Protein AF-A0A524II64-F1 (afdb_monomer)

pLDDT: mean 84.09, std 21.66, range [35.38, 98.81]

Sequence (149 aa):
MRLQRQFRLGAQVGLAGICAGCIILLGSIGIGRQAEAQVPPPPITSSGLNTQVSAPVNLPGGEVQHNITGGTRPGGGTNLFHSFGEFGVPTNNIANFLNDSALPTNNILSRVTGGNPSNIFGILQTEGFANANLFLMNPAGIVFGPNAS

Radius of gyration: 25.6 Å; Cα contacts (8 Å, |Δi|>4): 285; chains: 1; bounding box: 38×60×72 Å

Mean predicted aligned error: 12.17 Å

Foldseek 3Di:
DDDDDDDDDDDDDDDDDDDDDDDDDPPPPPPPPPPPDDDPPDQWAFDDQQWDWDDWDQDPVRATEIEIDDGHDVVLDQEGEGETQHAEAAASYEDEDEYPPLRAHAEYAYEYDNLAEHHAAEEYYYYSYDHHYYHYDYPNYYDYDPHYD

Structure (mmCIF, N/CA/C/O backbone):
data_AF-A0A524II64-F1
#
_entry.id   AF-A0A524II64-F1
#
loop_
_atom_site.group_PDB
_atom_site.id
_atom_site.type_symbol
_atom_site.label_atom_id
_atom_site.label_alt_id
_atom_site.label_comp_id
_atom_site.label_asym_id
_atom_site.label_entity_id
_atom_site.label_seq_id
_atom_site.pdbx_PDB_ins_code
_atom_site.Cartn_x
_atom_site.Cartn_y
_atom_site.Cartn_z
_atom_site.occupancy
_atom_site.B_iso_or_equiv
_atom_site.auth_seq_id
_atom_site.auth_comp_id
_atom_site.auth_asym_id
_atom_site.auth_atom_id
_atom_site.pdbx_PDB_model_num
ATOM 1 N N . MET A 1 1 ? 6.968 36.898 4.471 1.00 44.62 1 MET A N 1
ATOM 2 C CA . MET A 1 1 ? 8.277 36.666 3.825 1.00 44.62 1 MET A CA 1
ATOM 3 C C . MET A 1 1 ? 8.032 35.869 2.545 1.00 44.62 1 MET A C 1
ATOM 5 O O . MET A 1 1 ? 7.988 34.651 2.567 1.00 44.62 1 MET A O 1
ATOM 9 N N . ARG A 1 2 ? 7.687 36.576 1.461 1.00 43.12 2 ARG A N 1
ATOM 10 C CA . ARG A 1 2 ? 7.424 36.021 0.123 1.00 43.12 2 ARG A CA 1
ATOM 11 C C . ARG A 1 2 ? 8.688 36.237 -0.700 1.00 43.12 2 ARG A C 1
ATOM 13 O O . ARG A 1 2 ? 9.076 37.389 -0.871 1.00 43.12 2 ARG A O 1
ATOM 20 N N . LEU A 1 3 ? 9.302 35.171 -1.205 1.00 43.75 3 LEU A N 1
ATOM 21 C CA . LEU A 1 3 ? 10.416 35.276 -2.145 1.00 43.75 3 LEU A CA 1
ATOM 22 C C . LEU A 1 3 ? 9.912 34.892 -3.540 1.00 43.75 3 LEU A C 1
ATOM 24 O O . LEU A 1 3 ? 9.735 33.722 -3.863 1.00 43.75 3 LEU A O 1
ATOM 28 N N . GLN A 1 4 ? 9.606 35.914 -4.337 1.00 42.47 4 GLN A N 1
ATOM 29 C CA . GLN A 1 4 ? 9.336 35.802 -5.767 1.00 42.47 4 GLN A CA 1
ATOM 30 C C . GLN A 1 4 ? 10.678 35.635 -6.486 1.00 42.47 4 GLN A C 1
ATOM 32 O O . GLN A 1 4 ? 11.551 36.497 -6.382 1.00 42.47 4 GLN A O 1
ATOM 37 N N . ARG A 1 5 ? 10.854 34.524 -7.203 1.00 44.09 5 ARG A N 1
ATOM 38 C CA . ARG A 1 5 ? 12.024 34.284 -8.050 1.00 44.09 5 ARG A CA 1
ATOM 39 C C . ARG A 1 5 ? 11.770 34.966 -9.393 1.00 44.09 5 ARG A C 1
ATOM 41 O O . ARG A 1 5 ? 10.896 34.550 -10.145 1.00 44.09 5 ARG A O 1
ATOM 48 N N . GLN A 1 6 ? 12.495 36.049 -9.655 1.00 46.03 6 GLN A N 1
ATOM 49 C CA . GLN A 1 6 ? 12.463 36.729 -10.944 1.00 46.03 6 GLN A CA 1
ATOM 50 C C . GLN A 1 6 ? 13.201 35.896 -11.994 1.00 46.03 6 GLN A C 1
ATOM 52 O O . GLN A 1 6 ? 14.361 35.545 -11.799 1.00 46.03 6 GLN A O 1
ATOM 57 N N . PHE A 1 7 ? 12.545 35.634 -13.121 1.00 36.97 7 PHE A N 1
ATOM 58 C CA . PHE A 1 7 ? 13.200 35.264 -14.371 1.00 36.97 7 PHE A CA 1
ATOM 59 C C . PHE A 1 7 ? 12.881 36.367 -15.382 1.00 36.97 7 PHE A C 1
ATOM 61 O O . PHE A 1 7 ? 11.763 36.476 -15.879 1.00 36.97 7 PHE A O 1
ATOM 68 N N . ARG A 1 8 ? 13.858 37.245 -15.625 1.00 50.12 8 ARG A N 1
ATOM 69 C CA . ARG A 1 8 ? 13.861 38.188 -16.745 1.00 50.12 8 ARG A CA 1
ATOM 70 C C . ARG A 1 8 ? 14.828 37.653 -17.790 1.00 50.12 8 ARG A C 1
ATOM 72 O O . ARG A 1 8 ? 16.024 37.621 -17.529 1.00 50.12 8 ARG A O 1
ATOM 79 N N . LEU A 1 9 ? 14.319 37.307 -18.969 1.00 37.88 9 LEU A N 1
ATOM 80 C CA . LEU A 1 9 ? 15.105 37.337 -20.201 1.00 37.88 9 LEU A CA 1
ATOM 81 C C . LEU A 1 9 ? 14.164 37.546 -21.396 1.00 37.88 9 LEU A C 1
ATOM 83 O O . LEU A 1 9 ? 13.773 36.611 -22.082 1.00 37.88 9 LEU A O 1
ATOM 87 N N . GLY A 1 10 ? 13.738 38.794 -21.596 1.00 39.38 10 GLY A N 1
ATOM 88 C CA . GLY A 1 10 ? 13.101 39.226 -22.837 1.00 39.38 10 GLY A CA 1
ATOM 89 C C . GLY A 1 10 ? 14.173 39.817 -23.742 1.00 39.38 10 GLY A C 1
ATOM 90 O O . GLY A 1 10 ? 14.577 40.958 -23.533 1.00 39.38 10 GLY A O 1
ATOM 91 N N . ALA A 1 11 ? 14.669 39.035 -24.700 1.00 41.84 11 ALA A N 1
ATOM 92 C CA . ALA A 1 11 ? 15.538 39.536 -25.756 1.00 41.84 11 ALA A CA 1
ATOM 93 C C . ALA A 1 11 ? 14.682 40.241 -26.822 1.00 41.84 11 ALA A C 1
ATOM 95 O O . ALA A 1 11 ? 13.749 39.656 -27.371 1.00 41.84 11 ALA A O 1
ATOM 96 N N . GLN A 1 12 ? 14.995 41.509 -27.087 1.00 47.31 12 GLN A N 1
ATOM 97 C CA . GLN A 1 12 ? 14.489 42.278 -28.223 1.00 47.31 12 GLN A CA 1
ATOM 98 C C . GLN A 1 12 ? 15.056 41.721 -29.536 1.00 47.31 12 GLN A C 1
ATOM 100 O O . GLN A 1 12 ? 16.267 41.545 -29.635 1.00 47.31 12 GLN A O 1
ATOM 105 N N . VAL A 1 13 ? 14.221 41.571 -30.570 1.00 46.25 13 VAL A N 1
ATOM 106 C CA . VAL A 1 13 ? 14.668 41.658 -31.972 1.00 46.25 13 VAL A CA 1
ATOM 107 C C . VAL A 1 13 ? 13.597 42.399 -32.775 1.00 46.25 13 VAL A C 1
ATOM 109 O O . VAL A 1 13 ? 12.410 42.097 -32.675 1.00 46.25 13 VAL A O 1
ATOM 112 N N . GLY A 1 14 ? 14.031 43.444 -33.481 1.00 40.91 14 GLY A N 1
ATOM 113 C CA . GLY A 1 14 ? 13.190 44.448 -34.122 1.00 40.91 14 GLY A CA 1
ATOM 114 C C . GLY A 1 14 ? 12.487 43.971 -35.392 1.00 40.91 14 GLY A C 1
ATOM 115 O O . GLY A 1 14 ? 13.000 43.154 -36.152 1.00 40.91 14 GLY A O 1
ATOM 116 N N . LEU A 1 15 ? 11.307 44.543 -35.625 1.00 42.72 15 LEU A N 1
ATOM 117 C CA . LEU A 1 15 ? 10.535 44.397 -36.851 1.00 42.72 15 LEU A CA 1
ATOM 118 C C . LEU A 1 15 ? 11.098 45.380 -37.897 1.00 42.72 15 LEU A C 1
ATOM 120 O O . LEU A 1 15 ? 10.835 46.580 -37.828 1.00 42.72 15 LEU A O 1
ATOM 124 N N . ALA A 1 16 ? 11.919 44.889 -38.826 1.00 41.41 16 ALA A N 1
ATOM 125 C CA . ALA A 1 16 ? 12.384 45.655 -39.982 1.00 41.41 16 ALA A CA 1
ATOM 126 C C . ALA A 1 16 ? 11.405 45.489 -41.157 1.00 41.41 16 ALA A C 1
ATOM 128 O O . ALA A 1 16 ? 10.948 44.383 -41.446 1.00 41.41 16 ALA A O 1
ATOM 129 N N . GLY A 1 17 ? 11.073 46.608 -41.807 1.00 41.88 17 GLY A N 1
ATOM 130 C CA . GLY A 1 17 ? 10.169 46.682 -42.952 1.00 41.88 17 GLY A CA 1
ATOM 131 C C . GLY A 1 17 ? 10.630 45.846 -44.149 1.00 41.88 17 GLY A C 1
ATOM 132 O O . GLY A 1 17 ? 11.817 45.755 -44.457 1.00 41.88 17 GLY A O 1
ATOM 133 N N . ILE A 1 18 ? 9.658 45.241 -44.827 1.00 50.25 18 ILE A N 1
ATOM 134 C CA . ILE A 1 18 ? 9.852 44.392 -46.002 1.00 50.25 18 ILE A CA 1
ATOM 135 C C . ILE A 1 18 ? 9.893 45.300 -47.238 1.00 50.25 18 ILE A C 1
ATOM 137 O O . ILE A 1 18 ? 8.856 45.786 -47.683 1.00 50.25 18 ILE A O 1
ATOM 141 N N . CYS A 1 19 ? 11.084 45.531 -47.795 1.00 35.38 19 CYS A N 1
ATOM 142 C CA . CYS A 1 19 ? 11.228 46.059 -49.152 1.00 35.38 19 CYS A CA 1
ATOM 143 C C . CYS A 1 19 ? 11.210 44.900 -50.154 1.00 35.38 19 CYS A C 1
ATOM 145 O O . CYS A 1 19 ? 11.904 43.897 -49.991 1.00 35.38 19 CYS A O 1
ATOM 147 N N . ALA A 1 20 ? 10.371 45.046 -51.176 1.00 50.47 20 ALA A N 1
ATOM 148 C CA . ALA A 1 20 ? 10.107 44.055 -52.202 1.00 50.47 20 ALA A CA 1
ATOM 149 C C . ALA A 1 20 ? 11.326 43.800 -53.105 1.00 50.47 20 ALA A C 1
ATOM 151 O O . ALA A 1 20 ? 11.889 44.735 -53.668 1.00 50.47 20 ALA A O 1
ATOM 152 N N . GLY A 1 21 ? 11.652 42.519 -53.306 1.00 46.62 21 GLY A N 1
ATOM 153 C CA . GLY A 1 21 ? 12.462 42.049 -54.431 1.00 46.62 21 GLY A CA 1
ATOM 154 C C . GLY A 1 21 ? 13.757 41.333 -54.052 1.00 46.62 21 GLY A C 1
ATOM 155 O O . GLY A 1 21 ? 14.816 41.937 -54.126 1.00 46.62 21 GLY A O 1
ATOM 156 N N . CYS A 1 22 ? 13.688 40.035 -53.726 1.00 37.16 22 CYS A N 1
ATOM 157 C CA . CYS A 1 22 ? 14.651 39.037 -54.211 1.00 37.16 22 CYS A CA 1
ATOM 158 C C . CYS A 1 22 ? 14.223 37.603 -53.844 1.00 37.16 22 CYS A C 1
ATOM 160 O O . CYS A 1 22 ? 13.858 37.310 -52.712 1.00 37.16 22 CYS A O 1
ATOM 162 N N . ILE A 1 23 ? 14.266 36.760 -54.870 1.00 47.56 23 ILE A N 1
ATOM 163 C CA . ILE A 1 23 ? 14.408 35.301 -54.969 1.00 47.56 23 ILE A CA 1
ATOM 164 C C . ILE A 1 23 ? 14.502 34.464 -53.669 1.00 47.56 23 ILE A C 1
ATOM 166 O O . ILE A 1 23 ? 15.311 34.690 -52.777 1.00 47.56 23 ILE A O 1
ATOM 170 N N . ILE A 1 24 ? 13.690 33.403 -53.695 1.00 53.94 24 ILE A N 1
ATOM 171 C CA . ILE A 1 24 ? 13.576 32.223 -52.828 1.00 53.94 24 ILE A CA 1
ATOM 172 C C . ILE A 1 24 ? 14.923 31.730 -52.265 1.00 53.94 24 ILE A C 1
ATOM 174 O O . ILE A 1 24 ? 15.779 31.261 -53.011 1.00 53.94 24 ILE A O 1
ATOM 178 N N . LEU A 1 25 ? 15.023 31.657 -50.935 1.00 43.91 25 LEU A N 1
ATOM 179 C CA . LEU A 1 25 ? 15.733 30.567 -50.269 1.00 43.91 25 LEU A CA 1
ATOM 180 C C . LEU A 1 25 ? 14.837 30.026 -49.152 1.00 43.91 25 LEU A C 1
ATOM 182 O O . LEU A 1 25 ? 14.505 30.729 -48.199 1.00 43.91 25 LEU A O 1
ATOM 186 N N . LEU A 1 26 ? 14.410 28.775 -49.317 1.00 52.12 26 LEU A N 1
ATOM 187 C CA . LEU A 1 26 ? 13.699 27.981 -48.321 1.00 52.12 26 LEU A CA 1
ATOM 188 C C . LEU A 1 26 ? 14.595 27.816 -47.086 1.00 52.12 26 LEU A C 1
ATOM 190 O O . LEU A 1 26 ? 15.346 26.853 -46.966 1.00 52.12 26 LEU A O 1
ATOM 194 N N . GLY A 1 27 ? 14.525 28.770 -46.164 1.00 46.81 27 GLY A N 1
ATOM 195 C CA . GLY A 1 27 ? 15.006 28.589 -44.805 1.00 46.81 27 GLY A CA 1
ATOM 196 C C . GLY A 1 27 ? 14.017 27.692 -44.081 1.00 46.81 27 GLY A C 1
ATOM 197 O O . GLY A 1 27 ? 13.031 28.175 -43.529 1.00 46.81 27 GLY A O 1
ATOM 198 N N . SER A 1 28 ? 14.239 26.381 -44.116 1.00 57.50 28 SER A N 1
ATOM 199 C CA . SER A 1 28 ? 13.529 25.446 -43.252 1.00 57.50 28 SER A CA 1
ATOM 200 C C . SER A 1 28 ? 13.821 25.824 -41.802 1.00 57.50 28 SER A C 1
ATOM 202 O O . SER A 1 28 ? 14.871 25.478 -41.259 1.00 57.50 28 SER A O 1
ATOM 204 N N . ILE A 1 29 ? 12.898 26.558 -41.179 1.00 58.84 29 ILE A N 1
ATOM 205 C CA . ILE A 1 29 ? 12.842 26.706 -39.730 1.00 58.84 29 ILE A CA 1
ATOM 206 C C . ILE A 1 29 ? 12.581 25.299 -39.204 1.00 58.84 29 ILE A C 1
ATOM 208 O O . ILE A 1 29 ? 11.455 24.802 -39.225 1.00 58.84 29 ILE A O 1
ATOM 212 N N . GLY A 1 30 ? 13.651 24.622 -38.799 1.00 58.56 30 GLY A N 1
ATOM 213 C CA . GLY A 1 30 ? 13.560 23.405 -38.017 1.00 58.56 30 GLY A CA 1
ATOM 214 C C . GLY A 1 30 ? 12.938 23.775 -36.683 1.00 58.56 30 GLY A C 1
ATOM 215 O O . GLY A 1 30 ? 13.640 24.177 -35.759 1.00 58.56 30 GLY A O 1
ATOM 216 N N . ILE A 1 31 ? 11.612 23.684 -36.587 1.00 58.56 31 ILE A N 1
ATOM 217 C CA . ILE A 1 31 ? 10.926 23.708 -35.301 1.00 58.56 31 ILE A CA 1
ATOM 218 C C . ILE A 1 31 ? 11.339 22.404 -34.625 1.00 58.56 31 ILE A C 1
ATOM 220 O O . ILE A 1 31 ? 10.775 21.343 -34.896 1.00 58.56 31 ILE A O 1
ATOM 224 N N . GLY A 1 32 ? 12.405 22.460 -33.827 1.00 55.31 32 GLY A N 1
ATOM 225 C CA . GLY A 1 32 ? 12.820 21.341 -33.001 1.00 55.31 32 GLY A CA 1
ATOM 226 C C . GLY A 1 32 ? 11.631 20.947 -32.138 1.00 55.31 32 GLY A C 1
ATOM 227 O O . GLY A 1 32 ? 11.229 21.705 -31.257 1.00 55.31 32 GLY A O 1
ATOM 228 N N . ARG A 1 33 ? 11.032 19.789 -32.427 1.00 55.91 33 ARG A N 1
ATOM 229 C CA . ARG A 1 33 ? 10.042 19.182 -31.544 1.00 55.91 33 ARG A CA 1
ATOM 230 C C . ARG A 1 33 ? 10.767 18.885 -30.240 1.00 55.91 33 ARG A C 1
ATOM 232 O O . ARG A 1 33 ? 11.554 17.946 -30.175 1.00 55.91 33 ARG A O 1
ATOM 239 N N . GLN A 1 34 ? 10.546 19.720 -29.232 1.00 61.12 34 GLN A N 1
ATOM 240 C CA . GLN A 1 34 ? 10.887 19.375 -27.861 1.00 61.12 34 GLN A CA 1
ATOM 241 C C . GLN A 1 34 ? 10.055 18.128 -27.539 1.00 61.12 34 GLN A C 1
ATOM 243 O O . GLN A 1 34 ? 8.828 18.191 -27.488 1.00 61.12 34 GLN A O 1
ATOM 248 N N . ALA A 1 35 ? 10.712 16.973 -27.458 1.00 58.50 35 ALA A N 1
ATOM 249 C CA . ALA A 1 35 ? 10.093 15.762 -26.954 1.00 58.50 35 ALA A CA 1
ATOM 250 C C . ALA A 1 35 ? 10.015 15.917 -25.435 1.00 58.50 35 ALA A C 1
ATOM 252 O O . ALA A 1 35 ? 11.030 15.833 -24.745 1.00 58.50 35 ALA A O 1
ATOM 253 N N . GLU A 1 36 ? 8.827 16.207 -24.918 1.00 66.12 36 GLU A N 1
ATOM 254 C CA . GLU A 1 36 ? 8.594 16.160 -23.482 1.00 66.12 36 GLU A CA 1
ATOM 255 C C . GLU A 1 36 ? 8.641 14.690 -23.056 1.00 66.12 36 GLU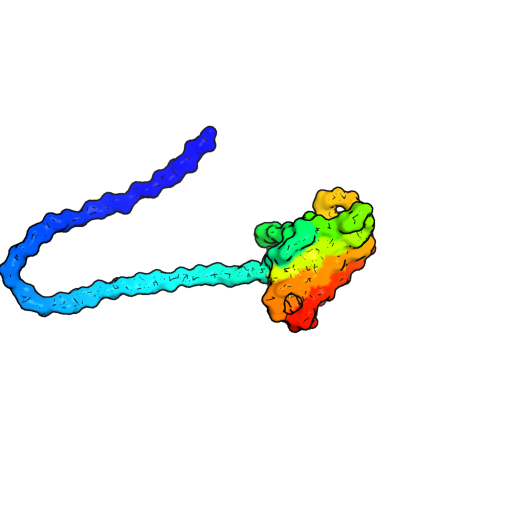 A C 1
ATOM 257 O O . GLU A 1 36 ? 7.807 13.879 -23.460 1.00 66.12 36 GLU A O 1
ATOM 262 N N . ALA A 1 37 ? 9.658 14.316 -22.279 1.00 57.28 37 ALA A N 1
ATOM 263 C CA . ALA A 1 37 ? 9.681 13.015 -21.632 1.00 57.28 37 ALA A CA 1
ATOM 264 C C . ALA A 1 37 ? 8.551 12.989 -20.593 1.00 57.28 37 ALA A C 1
ATOM 266 O O . ALA A 1 37 ? 8.617 13.685 -19.579 1.00 57.28 37 ALA A O 1
ATOM 267 N N . GLN A 1 38 ? 7.496 12.218 -20.856 1.00 57.97 38 GLN A N 1
ATOM 268 C CA . GLN A 1 38 ? 6.424 12.032 -19.888 1.00 57.97 38 GLN A CA 1
ATOM 269 C C . GLN A 1 38 ? 6.967 11.248 -18.690 1.00 57.97 38 GLN A C 1
ATOM 271 O O . GLN A 1 38 ? 7.559 10.180 -18.851 1.00 57.97 38 GLN A O 1
ATOM 276 N N . VAL A 1 39 ? 6.760 11.781 -17.484 1.00 65.88 39 VAL A N 1
ATOM 277 C CA . VAL A 1 39 ? 7.076 11.067 -16.244 1.00 65.88 39 VAL A CA 1
ATOM 278 C C . VAL A 1 39 ? 6.253 9.772 -16.229 1.00 65.88 39 VAL A C 1
ATOM 280 O O . VAL A 1 39 ? 5.028 9.853 -16.383 1.00 65.88 39 VAL A O 1
ATOM 283 N N . PRO A 1 40 ? 6.882 8.588 -16.084 1.00 70.06 40 PRO A N 1
ATOM 284 C CA . PRO A 1 40 ? 6.136 7.346 -15.984 1.00 70.06 40 PRO A CA 1
ATOM 285 C C . PRO A 1 40 ? 5.129 7.444 -14.833 1.00 70.06 40 PRO A C 1
ATOM 287 O O . PRO A 1 40 ? 5.444 8.044 -13.799 1.00 70.06 40 PRO A O 1
ATOM 290 N N . PRO A 1 41 ? 3.915 6.893 -14.994 1.00 73.12 41 PRO A N 1
ATOM 291 C CA . PRO A 1 41 ? 2.922 6.941 -13.937 1.00 73.12 41 PRO A CA 1
ATOM 292 C C . PRO A 1 41 ? 3.480 6.285 -12.662 1.00 73.12 41 PRO A C 1
ATOM 294 O O . PRO A 1 41 ? 4.207 5.291 -12.751 1.00 73.12 41 PRO A O 1
ATOM 297 N N . PRO A 1 42 ? 3.173 6.838 -11.475 1.00 86.81 42 PRO A N 1
ATOM 298 C CA . PRO A 1 42 ? 3.650 6.280 -10.219 1.00 86.81 42 PRO A CA 1
ATOM 299 C C . PRO A 1 42 ? 3.159 4.835 -10.038 1.00 86.81 42 PRO A C 1
ATOM 301 O O . PRO A 1 42 ? 2.012 4.535 -10.377 1.00 86.81 42 PRO A O 1
ATOM 304 N N . PRO A 1 43 ? 3.997 3.941 -9.480 1.00 93.25 43 PRO A N 1
ATOM 305 C CA . PRO A 1 43 ? 3.690 2.513 -9.402 1.00 93.25 43 PRO A CA 1
ATOM 306 C C . PRO A 1 43 ? 2.565 2.197 -8.406 1.00 93.25 43 PRO A C 1
ATOM 308 O O . PRO A 1 43 ? 1.939 1.147 -8.502 1.00 93.25 43 PRO A O 1
ATOM 311 N N . ILE A 1 44 ? 2.284 3.105 -7.467 1.00 97.88 44 ILE A N 1
ATOM 312 C CA . ILE A 1 44 ? 1.202 2.982 -6.491 1.00 97.88 44 ILE A CA 1
ATOM 313 C C . ILE A 1 44 ? 0.373 4.264 -6.534 1.00 97.88 44 ILE A C 1
ATOM 315 O O . ILE A 1 44 ? 0.905 5.360 -6.344 1.00 97.88 44 ILE A O 1
ATOM 319 N N . THR A 1 45 ? -0.933 4.144 -6.764 1.00 97.81 45 THR A N 1
ATOM 320 C CA . THR A 1 45 ? -1.858 5.286 -6.795 1.00 97.81 45 THR A CA 1
ATOM 321 C C . THR A 1 45 ? -3.108 5.006 -5.984 1.00 97.81 45 THR A C 1
ATOM 323 O O . THR A 1 45 ? -3.598 3.884 -5.956 1.00 97.81 45 THR A O 1
ATOM 326 N N . SER A 1 46 ? -3.656 6.027 -5.327 1.00 98.06 46 SER A N 1
ATOM 327 C CA . SER A 1 46 ? -4.934 5.914 -4.615 1.00 98.06 46 SER A CA 1
ATOM 328 C C . SER A 1 46 ? -6.114 5.984 -5.587 1.00 98.06 46 SER A C 1
ATOM 330 O O . SER A 1 46 ? -6.099 6.783 -6.522 1.00 98.06 46 SER A O 1
ATOM 332 N N . SER A 1 47 ? -7.157 5.185 -5.344 1.00 97.88 47 SER A N 1
ATOM 333 C CA . SER A 1 47 ? -8.448 5.280 -6.048 1.00 97.88 47 SER A CA 1
ATOM 334 C C . SER A 1 47 ? -9.647 5.504 -5.124 1.00 97.88 47 SER A C 1
ATOM 336 O O . SER A 1 47 ? -10.791 5.481 -5.575 1.00 97.88 47 SER A O 1
ATOM 338 N N . GLY A 1 48 ? -9.418 5.713 -3.823 1.00 97.50 48 GLY A N 1
ATOM 339 C CA . GLY A 1 48 ? -10.481 6.018 -2.866 1.00 97.50 48 GLY A CA 1
ATOM 340 C C . GLY A 1 48 ? -10.273 5.399 -1.488 1.00 97.50 48 GLY A C 1
ATOM 341 O O . GLY A 1 48 ? -9.155 5.082 -1.080 1.00 97.50 48 GLY A O 1
ATOM 342 N N . LEU A 1 49 ? -11.376 5.248 -0.745 1.00 98.06 49 LEU A N 1
ATOM 343 C CA . LEU A 1 49 ? -11.388 4.784 0.651 1.00 98.06 49 LEU A CA 1
ATOM 344 C C . LEU A 1 49 ? -10.460 5.594 1.569 1.00 98.06 49 LEU A C 1
ATOM 346 O O . LEU A 1 49 ? -9.939 5.054 2.5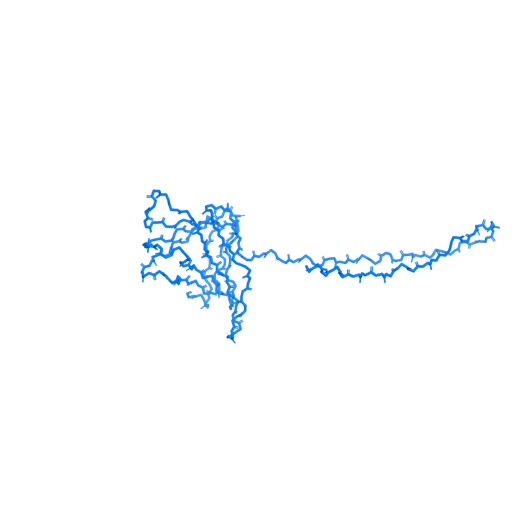37 1.00 98.06 49 LEU A O 1
ATOM 350 N N . ASN A 1 50 ? -10.255 6.882 1.278 1.00 98.06 50 ASN A N 1
ATOM 351 C CA . ASN A 1 50 ? -9.320 7.752 1.999 1.00 98.06 50 ASN A CA 1
ATOM 352 C C . ASN A 1 50 ? -7.875 7.219 2.034 1.00 98.06 50 ASN A C 1
ATOM 354 O O . ASN A 1 50 ? -7.114 7.556 2.936 1.00 98.06 50 ASN A O 1
ATOM 358 N N . THR A 1 51 ? -7.495 6.384 1.064 1.00 98.62 51 THR A N 1
ATOM 359 C CA . THR A 1 51 ? -6.125 5.878 0.929 1.00 98.62 51 THR A CA 1
ATOM 360 C C . THR A 1 51 ? -5.200 7.022 0.551 1.00 98.62 51 THR A C 1
ATOM 362 O O . THR A 1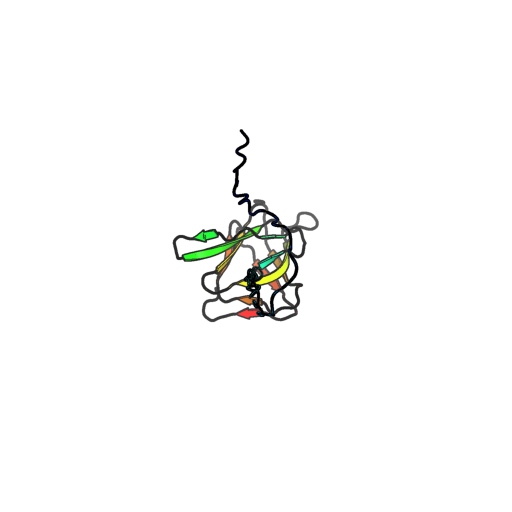 51 ? -5.476 7.738 -0.414 1.00 98.62 51 THR A O 1
ATOM 365 N N . GLN A 1 52 ? -4.102 7.171 1.281 1.00 98.44 52 GLN A N 1
ATOM 366 C CA . GLN A 1 52 ? -3.056 8.143 0.991 1.00 98.44 52 GLN A CA 1
ATOM 367 C C . GLN A 1 52 ? -1.762 7.406 0.666 1.00 98.44 52 GLN A C 1
ATOM 369 O O . GLN A 1 52 ? -1.423 6.428 1.328 1.00 98.44 52 GLN A O 1
ATOM 374 N N . VAL A 1 53 ? -1.057 7.871 -0.362 1.00 98.31 53 VAL A N 1
ATOM 375 C CA . VAL A 1 53 ? 0.248 7.341 -0.772 1.00 98.31 53 VAL A CA 1
ATOM 376 C C . VAL A 1 53 ? 1.226 8.503 -0.739 1.00 98.31 53 VAL A C 1
ATOM 378 O O . VAL A 1 53 ? 0.997 9.522 -1.394 1.00 98.31 53 VAL A O 1
ATOM 381 N N . SER A 1 54 ? 2.286 8.386 0.054 1.00 97.25 54 SER A N 1
ATOM 382 C CA . SER A 1 54 ? 3.287 9.442 0.162 1.00 97.25 54 SER A CA 1
ATOM 383 C C . SER A 1 54 ? 4.083 9.598 -1.131 1.00 97.25 54 SER A C 1
ATOM 385 O O . SER A 1 54 ? 4.196 8.679 -1.948 1.00 97.25 54 SER A O 1
ATOM 387 N N . ALA A 1 55 ? 4.731 10.756 -1.271 1.00 95.75 55 ALA A N 1
ATOM 388 C CA . ALA A 1 55 ? 5.850 10.873 -2.195 1.00 95.75 55 ALA A CA 1
ATOM 389 C 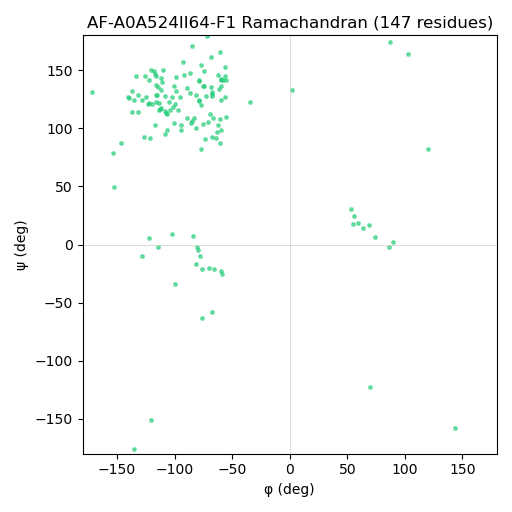C . ALA A 1 55 ? 6.930 9.813 -1.862 1.00 95.75 55 ALA A C 1
ATOM 391 O O . ALA A 1 55 ? 7.029 9.404 -0.697 1.00 95.75 55 ALA A O 1
ATOM 392 N N . PRO A 1 56 ? 7.725 9.372 -2.856 1.00 95.69 56 PRO A N 1
ATOM 393 C CA . PRO A 1 56 ? 8.795 8.408 -2.629 1.00 95.69 56 PRO A CA 1
ATOM 394 C C . PRO A 1 56 ? 9.827 8.936 -1.624 1.00 95.69 56 PRO A C 1
ATOM 396 O O . PRO A 1 56 ? 10.263 10.087 -1.716 1.00 95.69 56 PRO A O 1
ATOM 399 N N . VAL A 1 57 ? 10.244 8.084 -0.692 1.00 96.06 57 VAL A N 1
ATOM 400 C CA . VAL A 1 57 ? 11.281 8.359 0.308 1.00 96.06 57 VAL A CA 1
ATOM 401 C C . VAL A 1 57 ? 12.493 7.486 0.001 1.00 96.06 57 VAL A C 1
ATOM 403 O O . VAL A 1 57 ? 12.395 6.266 0.044 1.00 96.06 57 VAL A O 1
ATOM 406 N N . ASN A 1 58 ? 13.639 8.096 -0.301 1.00 97.00 58 ASN A N 1
ATOM 407 C CA . ASN A 1 58 ? 14.880 7.346 -0.512 1.00 97.00 58 ASN A CA 1
ATOM 408 C C . ASN A 1 58 ? 15.484 6.956 0.839 1.00 97.00 58 ASN A C 1
ATOM 410 O O . ASN A 1 58 ? 15.737 7.829 1.675 1.00 97.00 58 ASN A O 1
ATOM 414 N N . LEU A 1 59 ? 15.726 5.666 1.043 1.00 96.81 59 LEU A N 1
ATOM 415 C CA . LEU A 1 59 ? 16.341 5.134 2.250 1.00 96.81 59 LEU A CA 1
ATOM 416 C C . LEU A 1 59 ? 17.865 5.007 2.090 1.00 96.81 59 LEU A C 1
ATOM 418 O O . LEU A 1 59 ? 18.367 4.892 0.970 1.00 96.81 59 LEU A O 1
ATOM 422 N N . PRO A 1 60 ? 18.630 4.996 3.200 1.00 93.44 60 PRO A N 1
ATOM 423 C CA . PRO A 1 60 ? 20.089 4.869 3.151 1.00 93.44 60 PRO A CA 1
ATOM 424 C C . PRO A 1 60 ? 20.613 3.588 2.479 1.00 93.44 60 PRO A C 1
ATOM 426 O O . PRO A 1 60 ? 21.747 3.590 2.010 1.00 93.44 60 PRO A O 1
ATOM 429 N N . GLY A 1 61 ? 19.815 2.514 2.423 1.00 91.50 61 GLY A N 1
ATOM 430 C CA . GLY A 1 61 ? 20.167 1.256 1.751 1.00 91.50 61 GLY A CA 1
ATOM 431 C C . GLY A 1 61 ? 19.968 1.275 0.230 1.00 91.50 61 GLY A C 1
ATOM 432 O O . GLY A 1 61 ? 20.317 0.313 -0.450 1.00 91.50 61 GLY A O 1
ATOM 433 N N . GLY A 1 6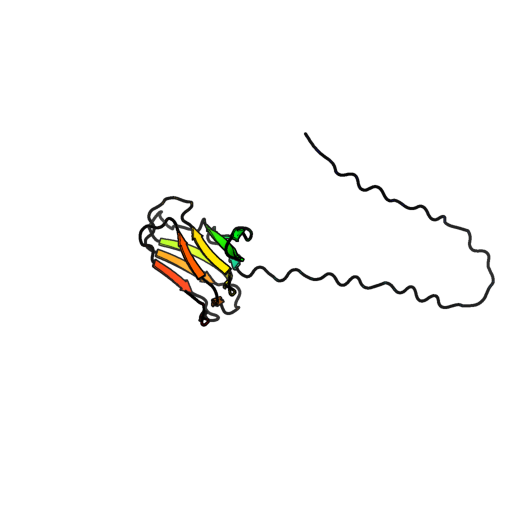2 ? 19.472 2.387 -0.324 1.00 94.19 62 GLY A N 1
ATOM 434 C CA . GLY A 1 62 ? 19.178 2.531 -1.750 1.00 94.19 62 GLY A CA 1
ATOM 435 C C . GLY A 1 62 ? 17.760 2.106 -2.133 1.00 94.19 62 GLY A C 1
ATOM 436 O O . GLY A 1 62 ? 17.411 2.164 -3.313 1.00 94.19 62 GLY A O 1
ATOM 437 N N . GLU A 1 63 ? 16.936 1.706 -1.166 1.00 96.56 63 GLU A N 1
ATOM 438 C CA . GLU A 1 63 ? 15.523 1.428 -1.382 1.00 96.56 63 GLU A CA 1
ATOM 439 C C . GLU A 1 63 ? 14.691 2.711 -1.481 1.00 96.56 63 GLU A C 1
ATOM 441 O O . GLU A 1 63 ? 15.023 3.760 -0.922 1.00 96.56 63 GLU A O 1
ATOM 446 N N . VAL A 1 64 ? 13.559 2.609 -2.171 1.00 97.44 64 VAL A N 1
ATOM 447 C CA . VAL A 1 64 ? 12.561 3.671 -2.299 1.00 97.44 64 VAL A CA 1
ATOM 448 C C . VAL A 1 64 ? 11.285 3.246 -1.586 1.00 97.44 64 VAL A C 1
ATOM 450 O O . VAL A 1 64 ? 10.631 2.282 -1.977 1.00 97.44 64 VAL A O 1
ATOM 453 N N . GLN A 1 65 ? 10.904 3.975 -0.546 1.00 98.06 65 GLN A N 1
ATOM 454 C CA . GLN A 1 65 ? 9.721 3.679 0.248 1.00 98.06 65 GLN A CA 1
ATOM 455 C C . GLN A 1 65 ? 8.539 4.574 -0.124 1.00 98.06 65 GLN A C 1
ATOM 457 O O . GLN A 1 65 ? 8.664 5.794 -0.245 1.00 98.06 65 GLN A O 1
ATOM 462 N N . HIS A 1 66 ? 7.367 3.958 -0.232 1.00 98.19 66 HIS A N 1
ATOM 463 C CA . HIS A 1 66 ? 6.072 4.616 -0.320 1.00 98.19 66 HIS A CA 1
ATOM 464 C C . HIS A 1 66 ? 5.267 4.294 0.936 1.00 98.19 66 HIS A C 1
ATOM 466 O O . HIS A 1 66 ? 4.912 3.137 1.168 1.00 98.19 66 HIS A O 1
ATOM 472 N N . ASN A 1 67 ? 4.956 5.314 1.737 1.00 98.44 67 ASN A N 1
ATOM 473 C CA . ASN A 1 67 ? 4.081 5.144 2.890 1.00 98.44 67 ASN A CA 1
ATOM 474 C C . ASN A 1 67 ? 2.626 5.166 2.435 1.00 98.44 67 ASN A C 1
ATOM 476 O O . ASN A 1 67 ? 2.188 6.090 1.746 1.00 98.44 67 ASN A O 1
ATOM 480 N N . ILE A 1 68 ? 1.887 4.151 2.854 1.00 98.81 68 ILE A N 1
ATOM 481 C CA . ILE A 1 68 ? 0.462 3.981 2.630 1.00 98.81 68 ILE A CA 1
ATOM 482 C C . ILE A 1 68 ? -0.225 4.209 3.969 1.00 98.81 68 ILE A C 1
ATOM 484 O O . ILE A 1 68 ? -0.030 3.444 4.913 1.00 98.81 68 ILE A O 1
ATOM 488 N N . THR A 1 69 ? -1.024 5.267 4.044 1.00 98.69 69 THR A N 1
ATOM 489 C CA . THR A 1 69 ? -1.695 5.695 5.276 1.00 98.69 69 THR A CA 1
ATOM 490 C C . THR A 1 69 ? -3.165 6.046 5.035 1.00 98.69 69 THR A C 1
ATOM 492 O O . THR A 1 69 ? -3.703 5.865 3.931 1.00 98.69 69 THR A O 1
ATOM 495 N N . GLY A 1 70 ? -3.848 6.521 6.081 1.00 98.00 70 GLY A N 1
ATOM 496 C CA . GLY A 1 70 ? -5.275 6.812 6.039 1.00 98.00 70 GLY A CA 1
ATOM 497 C C . GLY A 1 70 ? -6.091 5.527 5.945 1.00 98.00 70 GLY A C 1
ATOM 498 O O . GLY A 1 70 ? -5.981 4.651 6.798 1.00 98.00 70 GLY A O 1
ATOM 499 N N . GLY A 1 71 ? -6.917 5.417 4.908 1.00 98.06 71 GLY A N 1
ATOM 500 C CA . GLY A 1 71 ? -7.839 4.300 4.726 1.00 98.06 71 GLY A CA 1
ATOM 501 C C . GLY A 1 71 ? -9.186 4.518 5.422 1.00 98.06 71 GLY A C 1
ATOM 502 O O . GLY A 1 71 ? -9.422 5.507 6.119 1.00 98.06 71 GLY A O 1
ATOM 503 N N . THR A 1 72 ? -10.118 3.593 5.203 1.00 98.44 72 THR A N 1
ATOM 504 C CA . THR A 1 72 ? -11.482 3.671 5.749 1.00 98.44 72 THR A CA 1
ATOM 505 C C . THR A 1 72 ? -11.729 2.550 6.745 1.00 98.44 72 THR A C 1
ATOM 507 O O . THR A 1 72 ? -11.409 1.398 6.469 1.00 98.44 72 THR A O 1
ATOM 510 N N . ARG A 1 73 ? -12.351 2.878 7.883 1.00 97.06 73 ARG A N 1
ATOM 511 C CA . ARG A 1 73 ? -12.799 1.922 8.908 1.00 97.06 73 ARG A CA 1
ATOM 512 C C . ARG A 1 73 ? -14.311 2.042 9.117 1.00 97.06 73 ARG A C 1
ATOM 514 O O . ARG A 1 73 ? -14.750 2.869 9.921 1.00 97.06 73 ARG A O 1
ATOM 521 N N . PRO A 1 74 ? -15.131 1.256 8.405 1.00 92.94 74 PRO A N 1
ATOM 522 C CA . PRO A 1 74 ? -16.571 1.240 8.630 1.00 92.94 74 PRO A CA 1
ATOM 523 C C . PRO A 1 74 ? -16.887 0.908 10.094 1.00 92.94 74 PRO A C 1
ATOM 525 O O . PRO A 1 74 ? -16.373 -0.068 10.641 1.00 92.94 74 PRO A O 1
ATOM 528 N N . GLY A 1 75 ? -17.694 1.748 10.744 1.00 93.00 75 GLY A N 1
ATOM 529 C CA . GLY A 1 75 ? -18.097 1.557 12.143 1.00 93.00 75 GLY A CA 1
ATOM 530 C C . GLY A 1 75 ? -16.961 1.622 13.172 1.00 93.00 75 GLY A C 1
ATOM 531 O O . GLY A 1 75 ? -17.164 1.191 14.301 1.00 93.00 75 GLY A O 1
ATOM 532 N N . GLY A 1 76 ? -15.768 2.113 12.806 1.00 91.12 76 GLY A N 1
ATOM 533 C CA . GLY A 1 76 ? -14.623 2.195 13.723 1.00 91.12 76 GLY A CA 1
ATOM 534 C C . GLY A 1 76 ? -14.028 0.840 14.128 1.00 91.12 76 GLY A C 1
ATOM 535 O O . GLY A 1 76 ? -13.297 0.768 15.111 1.00 91.12 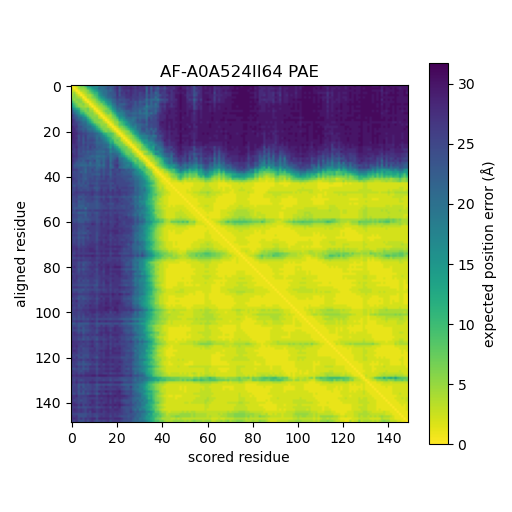76 GLY A O 1
ATOM 536 N N . GLY A 1 77 ? -14.343 -0.235 13.396 1.00 94.94 77 GLY A N 1
ATOM 537 C CA . GLY A 1 77 ? -13.822 -1.574 13.672 1.00 94.94 77 GLY A CA 1
ATOM 538 C C . GLY A 1 77 ? -12.337 -1.750 13.326 1.00 94.94 77 GLY A C 1
ATOM 539 O O . GLY A 1 77 ? -11.676 -0.857 12.798 1.00 94.94 77 GLY A O 1
ATOM 540 N N . THR A 1 78 ? -11.819 -2.956 13.568 1.00 96.69 78 THR A N 1
ATOM 541 C CA . THR A 1 78 ? -10.400 -3.311 13.369 1.00 96.69 78 THR A CA 1
ATOM 542 C C . THR A 1 78 ? -10.045 -3.716 11.931 1.00 96.69 78 THR A C 1
ATOM 544 O O . THR A 1 78 ? -8.922 -4.155 11.676 1.00 96.69 78 THR A O 1
ATOM 547 N N . ASN A 1 79 ? -10.985 -3.563 10.991 1.00 98.12 79 ASN A N 1
ATOM 548 C CA . ASN A 1 79 ? -10.767 -3.764 9.561 1.00 98.12 79 ASN A CA 1
ATOM 549 C C . ASN A 1 79 ? -10.493 -2.413 8.898 1.00 98.12 79 ASN A C 1
ATOM 551 O O . ASN A 1 79 ? -11.369 -1.543 8.864 1.00 98.12 79 ASN A O 1
ATOM 555 N N . LEU A 1 80 ? -9.286 -2.257 8.366 1.00 98.50 80 LEU A N 1
ATOM 556 C CA . LEU A 1 80 ? -8.845 -1.079 7.637 1.00 98.50 80 LEU A CA 1
ATOM 557 C C . LEU A 1 80 ? -8.880 -1.361 6.138 1.00 98.50 80 LEU A C 1
ATOM 559 O O . LEU A 1 80 ? -8.291 -2.337 5.687 1.00 98.50 80 LEU A O 1
ATOM 563 N N . PHE A 1 81 ? -9.549 -0.512 5.363 1.00 98.69 81 PHE A N 1
ATOM 564 C CA . PHE A 1 81 ? -9.691 -0.700 3.923 1.00 98.69 81 PHE A CA 1
ATOM 565 C C . PHE A 1 81 ? -8.919 0.352 3.123 1.00 98.69 81 PHE A C 1
ATOM 567 O O . PHE A 1 81 ? -9.083 1.552 3.359 1.00 98.69 81 PHE A O 1
ATOM 574 N N . HIS A 1 82 ? -8.167 -0.107 2.121 1.00 98.81 82 HIS A N 1
ATOM 575 C CA . HIS A 1 82 ? -7.468 0.710 1.131 1.00 98.81 82 HIS A CA 1
ATOM 576 C C . HIS A 1 82 ? -7.929 0.384 -0.298 1.00 98.81 82 HIS A C 1
ATOM 578 O O . HIS A 1 82 ? -8.333 -0.738 -0.613 1.00 98.81 82 HIS A O 1
ATOM 584 N N . SER A 1 83 ? -7.879 1.382 -1.179 1.00 98.75 83 SER A N 1
ATOM 585 C CA . SER A 1 83 ? -8.248 1.268 -2.592 1.00 98.75 83 SER A CA 1
ATOM 586 C C . SER A 1 83 ? -7.205 1.960 -3.451 1.00 98.75 83 SER A C 1
ATOM 588 O O . SER A 1 83 ? -6.946 3.154 -3.281 1.00 98.75 83 SER A O 1
ATOM 590 N N . PHE A 1 84 ? -6.655 1.207 -4.395 1.00 98.81 84 PHE A N 1
ATOM 591 C CA . PHE A 1 84 ? -5.606 1.650 -5.297 1.00 98.81 84 PHE A CA 1
ATOM 592 C C . PHE A 1 84 ? -6.079 1.652 -6.751 1.00 98.81 84 PHE A C 1
ATOM 594 O O . PHE A 1 84 ? -6.875 0.802 -7.166 1.00 98.81 84 PHE A O 1
ATOM 601 N N . GLY A 1 85 ? -5.596 2.614 -7.533 1.00 98.25 85 GLY A N 1
ATOM 602 C CA . GLY A 1 85 ? -5.715 2.592 -8.990 1.00 98.25 85 GLY A CA 1
ATOM 603 C C . GLY A 1 85 ? -4.708 1.596 -9.546 1.00 98.25 85 GLY A C 1
ATOM 604 O O . GLY A 1 85 ? -5.084 0.540 -10.040 1.00 98.25 85 GLY A O 1
ATOM 605 N N . GLU A 1 86 ? -3.437 1.900 -9.325 1.00 98.06 86 GLU A N 1
ATOM 606 C CA . GLU A 1 86 ? -2.278 1.067 -9.628 1.00 98.06 86 GLU A CA 1
ATOM 607 C C . GLU A 1 86 ? -1.631 0.596 -8.327 1.00 98.06 86 GLU A C 1
ATOM 609 O O . GLU A 1 86 ? -1.581 1.347 -7.348 1.00 98.06 86 GLU A O 1
ATOM 614 N N . PHE A 1 87 ? -1.134 -0.639 -8.309 1.00 98.56 87 PHE A N 1
ATOM 615 C CA . PHE A 1 87 ? -0.385 -1.173 -7.173 1.00 98.56 87 PHE A CA 1
ATOM 616 C C . PHE A 1 87 ? 0.696 -2.137 -7.661 1.00 98.56 87 PHE A C 1
ATOM 618 O O . PHE A 1 87 ? 0.475 -3.345 -7.771 1.00 98.56 87 PHE A O 1
ATOM 625 N N . GLY A 1 88 ? 1.857 -1.585 -7.986 1.00 98.25 88 GLY A N 1
ATOM 626 C CA . GLY A 1 88 ? 3.092 -2.303 -8.266 1.00 98.25 88 GLY A CA 1
ATOM 627 C C . GLY A 1 88 ? 4.166 -1.932 -7.251 1.00 98.25 88 GLY A C 1
ATOM 628 O O . GLY A 1 88 ? 4.232 -0.798 -6.781 1.00 98.25 88 GLY A O 1
ATOM 629 N N . VAL A 1 89 ? 5.028 -2.890 -6.929 1.00 98.38 89 VAL A N 1
ATOM 630 C CA . VAL A 1 89 ? 6.165 -2.687 -6.025 1.00 98.38 89 VAL A CA 1
ATOM 631 C C . VAL A 1 89 ? 7.413 -3.160 -6.759 1.00 98.38 89 VAL A C 1
ATOM 633 O O . VAL A 1 89 ? 7.695 -4.357 -6.754 1.00 98.38 89 VAL A O 1
ATOM 636 N N . PRO A 1 90 ? 8.131 -2.267 -7.464 1.00 97.31 90 PRO A N 1
ATOM 637 C CA . PRO A 1 90 ? 9.344 -2.641 -8.182 1.00 97.31 90 PRO A CA 1
ATOM 638 C C . PRO A 1 90 ? 10.432 -3.187 -7.245 1.00 97.31 90 PRO A C 1
ATOM 640 O O . PRO A 1 90 ? 10.383 -3.011 -6.029 1.00 97.31 90 PRO A O 1
ATOM 643 N N . THR A 1 91 ? 11.460 -3.823 -7.805 1.00 96.81 91 THR A N 1
ATOM 644 C CA . THR A 1 91 ? 12.648 -4.199 -7.023 1.00 96.81 91 THR A CA 1
ATOM 645 C C . THR A 1 91 ? 13.256 -2.969 -6.342 1.00 96.81 91 THR A C 1
ATOM 647 O O . THR A 1 91 ? 13.212 -1.865 -6.890 1.00 96.81 91 THR A O 1
ATOM 650 N N . ASN A 1 92 ? 13.792 -3.149 -5.132 1.00 96.12 92 ASN A N 1
ATOM 651 C CA . ASN A 1 92 ? 14.285 -2.075 -4.258 1.00 96.12 92 ASN A CA 1
ATOM 652 C C . ASN A 1 92 ? 13.219 -1.031 -3.885 1.00 96.12 92 ASN A C 1
ATOM 654 O O . ASN A 1 92 ? 13.563 0.076 -3.486 1.00 96.12 92 ASN A O 1
ATOM 658 N N . ASN A 1 93 ? 11.928 -1.338 -4.037 1.00 97.75 93 ASN A N 1
ATOM 659 C CA . ASN A 1 93 ? 10.853 -0.487 -3.538 1.00 97.75 93 ASN A CA 1
ATOM 660 C C . ASN A 1 93 ? 10.160 -1.161 -2.354 1.00 97.75 93 ASN A C 1
ATOM 662 O O . ASN A 1 93 ? 10.076 -2.389 -2.280 1.00 97.75 93 ASN A O 1
ATOM 666 N N . ILE A 1 94 ? 9.647 -0.336 -1.448 1.00 98.56 94 ILE A N 1
ATOM 667 C CA . ILE A 1 94 ? 8.911 -0.753 -0.258 1.00 98.56 94 ILE A CA 1
ATOM 668 C C . ILE A 1 94 ? 7.534 -0.098 -0.310 1.00 98.56 94 ILE A C 1
ATOM 670 O O . ILE A 1 94 ? 7.426 1.130 -0.346 1.00 98.56 94 ILE A O 1
ATOM 674 N N . ALA A 1 95 ? 6.480 -0.906 -0.285 1.00 98.56 95 ALA A N 1
ATOM 675 C CA . ALA A 1 95 ? 5.136 -0.433 0.021 1.00 98.56 95 ALA A CA 1
ATOM 676 C C . ALA A 1 95 ? 4.886 -0.639 1.516 1.00 98.56 95 ALA A C 1
ATOM 678 O O . ALA A 1 95 ? 4.641 -1.760 1.965 1.00 98.56 95 ALA A O 1
ATOM 679 N N . ASN A 1 96 ? 4.977 0.447 2.282 1.00 98.56 96 ASN A N 1
ATOM 680 C CA . ASN A 1 96 ? 4.852 0.414 3.731 1.00 98.56 96 ASN A CA 1
ATOM 681 C C . ASN A 1 96 ? 3.451 0.852 4.158 1.00 98.56 96 ASN A C 1
ATOM 683 O O . ASN A 1 96 ? 3.131 2.041 4.142 1.00 98.56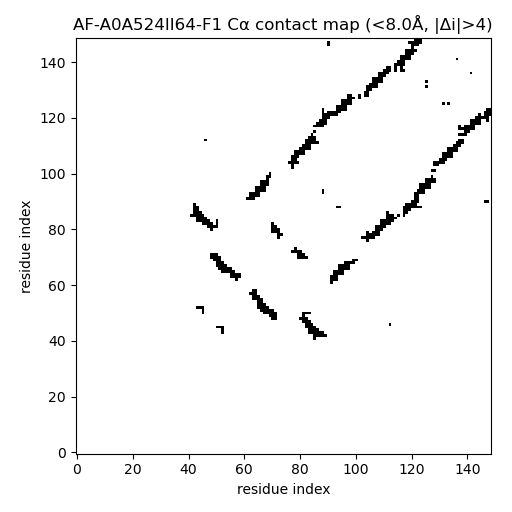 96 ASN A O 1
ATOM 687 N N . PHE A 1 97 ? 2.611 -0.100 4.551 1.00 98.62 97 PHE A N 1
ATOM 688 C CA . PHE A 1 97 ? 1.360 0.180 5.245 1.00 98.62 97 PHE A CA 1
ATOM 689 C C . PHE A 1 97 ? 1.692 0.648 6.658 1.00 98.62 97 PHE A C 1
ATOM 691 O O . PHE A 1 97 ? 2.060 -0.156 7.512 1.00 98.62 97 PHE A O 1
ATOM 698 N N . LEU A 1 98 ? 1.550 1.947 6.903 1.00 98.50 98 LEU A N 1
ATOM 699 C CA . LEU A 1 98 ? 1.966 2.588 8.143 1.00 98.50 98 LEU A CA 1
ATOM 700 C C . LEU A 1 98 ? 0.746 2.978 8.979 1.00 98.50 98 LEU A C 1
ATOM 702 O O . LEU A 1 98 ? -0.156 3.672 8.505 1.00 98.50 98 LEU A O 1
ATOM 706 N N . ASN A 1 99 ? 0.729 2.572 10.248 1.00 97.75 99 ASN A N 1
ATOM 707 C CA . ASN A 1 99 ? -0.316 2.970 11.186 1.00 97.75 99 ASN A CA 1
ATOM 708 C C . ASN A 1 99 ? -0.118 4.407 11.694 1.00 97.75 99 ASN A C 1
ATOM 710 O O . ASN A 1 99 ? 0.378 4.630 12.797 1.00 97.75 99 ASN A O 1
ATOM 714 N N . ASP A 1 100 ? -0.557 5.390 10.917 1.00 96.12 100 ASP A N 1
ATOM 715 C CA . ASP A 1 100 ? -0.554 6.804 11.314 1.00 96.12 100 ASP A CA 1
ATOM 716 C C . ASP A 1 100 ? -1.672 7.162 12.310 1.00 96.12 100 ASP A C 1
ATOM 718 O O . ASP A 1 100 ? -1.577 8.144 13.042 1.00 96.12 100 ASP A O 1
ATOM 722 N N . SER A 1 101 ? -2.727 6.346 12.365 1.00 94.38 101 SER A N 1
ATOM 723 C CA . SER A 1 101 ? -3.886 6.560 13.240 1.00 94.38 101 SER A CA 1
ATOM 724 C C . SER A 1 101 ? -3.689 6.103 14.690 1.00 94.38 101 SER A C 1
ATOM 726 O O . SER A 1 101 ? -4.496 6.456 15.548 1.00 94.38 101 SER A O 1
ATOM 728 N N . ALA A 1 102 ? -2.675 5.271 14.954 1.00 94.50 102 ALA A N 1
ATOM 729 C CA . ALA A 1 102 ? -2.464 4.568 16.226 1.00 94.50 102 ALA A CA 1
ATOM 730 C C . ALA A 1 102 ? -3.664 3.717 16.710 1.00 94.50 102 ALA A C 1
ATOM 732 O O . ALA A 1 102 ? -3.733 3.328 17.876 1.00 94.50 102 ALA A O 1
ATOM 733 N N . LEU A 1 103 ? -4.613 3.395 15.824 1.00 95.38 103 LEU A N 1
ATOM 734 C CA . LEU A 1 103 ? -5.781 2.580 16.155 1.00 95.38 103 LEU A CA 1
ATOM 735 C C . LEU A 1 103 ? -5.476 1.078 16.015 1.00 95.38 103 LEU A C 1
ATOM 737 O O . LEU A 1 103 ? -4.719 0.679 15.118 1.00 95.38 103 LEU A O 1
ATOM 741 N N . PRO A 1 104 ? -6.095 0.218 16.848 1.00 95.00 104 PRO A N 1
ATOM 742 C CA . PRO A 1 104 ? -5.956 -1.226 16.719 1.00 95.00 104 PRO A CA 1
ATOM 743 C C . PRO A 1 104 ? -6.496 -1.701 15.366 1.00 95.00 104 PRO A C 1
ATOM 745 O O . PRO A 1 104 ? -7.580 -1.309 14.929 1.00 95.00 104 PRO A O 1
ATOM 748 N N . THR A 1 105 ? -5.725 -2.554 14.696 1.00 97.38 105 THR A N 1
ATOM 749 C CA . THR A 1 105 ? -6.053 -3.087 13.369 1.00 97.38 105 THR A CA 1
ATOM 750 C C . THR A 1 105 ? -5.673 -4.552 13.315 1.00 97.38 105 THR A C 1
ATOM 752 O O . THR A 1 105 ? -4.528 -4.900 13.592 1.00 97.38 105 THR A O 1
ATOM 755 N N . ASN A 1 106 ? -6.637 -5.391 12.947 1.00 97.44 106 ASN A N 1
ATOM 756 C CA . ASN A 1 106 ? -6.433 -6.826 12.780 1.00 97.44 106 ASN A CA 1
ATOM 757 C C . ASN A 1 106 ? -6.248 -7.176 11.308 1.00 97.44 106 ASN A C 1
ATOM 759 O O . ASN A 1 106 ? -5.498 -8.093 10.999 1.00 97.44 106 ASN A O 1
ATOM 763 N N . ASN A 1 107 ? -6.930 -6.463 10.407 1.00 98.31 107 ASN A N 1
ATOM 764 C CA . ASN A 1 107 ? -6.888 -6.742 8.978 1.00 98.31 107 ASN A CA 1
ATOM 765 C C . ASN A 1 107 ? -6.768 -5.443 8.185 1.00 98.31 107 ASN A C 1
ATOM 767 O O . ASN A 1 107 ? -7.543 -4.507 8.391 1.00 98.31 107 ASN A O 1
ATOM 771 N N . ILE A 1 108 ? -5.834 -5.426 7.247 1.00 98.69 108 ILE A N 1
ATOM 772 C CA . ILE A 1 108 ? -5.658 -4.402 6.227 1.00 98.69 108 ILE A CA 1
ATOM 773 C C . ILE A 1 108 ? -6.133 -5.027 4.916 1.00 98.69 108 ILE A C 1
ATOM 775 O O . ILE A 1 108 ? -5.535 -5.983 4.429 1.00 98.69 108 ILE A O 1
ATOM 779 N N . LEU A 1 109 ? -7.239 -4.533 4.371 1.00 98.75 109 LEU A N 1
ATOM 780 C CA . LEU A 1 109 ? -7.858 -5.034 3.150 1.00 98.75 109 LEU A CA 1
ATOM 781 C C . LEU A 1 109 ? -7.639 -4.038 2.018 1.00 98.75 109 LEU A C 1
ATOM 783 O O . LEU A 1 109 ? -8.193 -2.940 2.014 1.00 98.75 109 LEU A O 1
ATOM 787 N N . SER A 1 110 ? -6.864 -4.452 1.032 1.00 98.69 110 SER A N 1
ATOM 788 C CA . SER A 1 110 ? -6.418 -3.625 -0.078 1.00 98.69 110 SER A CA 1
ATOM 789 C C . SER A 1 110 ? -6.996 -4.149 -1.383 1.00 98.69 110 SER A C 1
A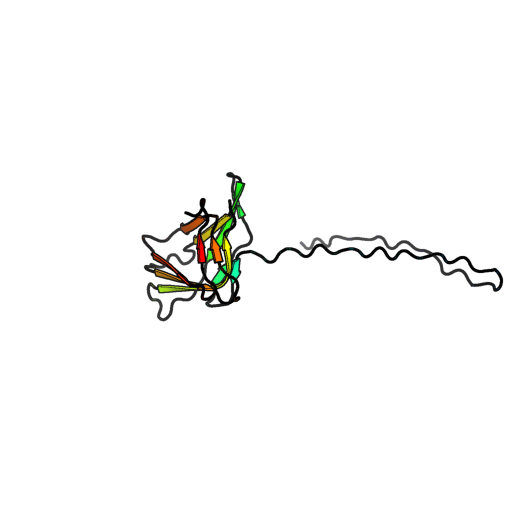TOM 791 O O . SER A 1 110 ? -6.856 -5.331 -1.696 1.00 98.69 110 SER A O 1
ATOM 793 N N . ARG A 1 111 ? -7.631 -3.275 -2.167 1.00 98.56 111 ARG A N 1
ATOM 794 C CA . ARG A 1 111 ? -8.108 -3.604 -3.520 1.00 98.56 111 ARG A CA 1
ATOM 795 C C . ARG A 1 111 ? -7.439 -2.744 -4.586 1.00 98.56 111 ARG A C 1
ATOM 797 O O . ARG A 1 111 ? -7.175 -1.569 -4.340 1.00 98.56 111 ARG A O 1
ATOM 804 N N . VAL A 1 112 ? -7.268 -3.296 -5.780 1.00 98.75 112 VAL A N 1
ATOM 805 C CA . VAL A 1 112 ? -6.789 -2.588 -6.976 1.00 98.75 112 VAL A CA 1
ATOM 806 C C . VAL A 1 112 ? -7.919 -2.472 -7.998 1.00 98.75 112 VAL A C 1
ATOM 808 O O . VAL A 1 112 ? -8.711 -3.399 -8.163 1.00 98.75 112 VAL A O 1
ATOM 811 N N . THR A 1 113 ? -8.022 -1.314 -8.652 1.00 98.38 113 THR A N 1
ATOM 812 C CA . THR A 1 113 ? -9.173 -0.942 -9.500 1.00 98.38 113 THR A CA 1
ATOM 813 C C . THR A 1 113 ? -8.807 -0.464 -10.908 1.00 98.38 113 THR A C 1
ATOM 815 O O . THR A 1 113 ? -9.703 -0.338 -11.734 1.00 98.38 113 THR A O 1
ATOM 818 N N . GLY A 1 114 ? -7.526 -0.223 -11.209 1.00 95.88 114 GLY A N 1
ATOM 819 C CA . GLY A 1 114 ? -7.064 0.326 -12.494 1.00 95.88 114 GLY A CA 1
ATOM 820 C C . GLY A 1 114 ? -7.008 -0.671 -13.655 1.00 95.88 114 GLY A C 1
ATOM 821 O O . GLY A 1 114 ? -6.844 -0.263 -14.797 1.00 95.88 114 GLY A O 1
ATOM 822 N N . GLY A 1 115 ? -7.186 -1.970 -13.389 1.00 95.75 115 GLY A N 1
ATOM 823 C CA . GLY A 1 115 ? -7.256 -3.013 -14.422 1.00 95.75 115 GLY A CA 1
ATOM 824 C C . GLY A 1 115 ? -5.908 -3.580 -14.877 1.00 95.75 115 GLY A C 1
ATOM 825 O O . GLY A 1 115 ? -5.895 -4.525 -15.662 1.00 95.75 115 GLY A O 1
ATOM 826 N N . ASN A 1 116 ? -4.789 -3.070 -14.358 1.00 97.19 116 ASN A N 1
ATOM 827 C CA . ASN A 1 116 ? -3.459 -3.630 -14.594 1.00 97.19 116 ASN A CA 1
ATOM 828 C C . ASN A 1 116 ? -3.078 -4.660 -13.514 1.00 97.19 116 ASN A C 1
ATOM 830 O O . ASN A 1 116 ? -3.451 -4.479 -12.349 1.00 97.19 116 ASN A O 1
ATOM 834 N N . PRO A 1 117 ? -2.319 -5.722 -13.853 1.00 98.25 117 PRO A N 1
ATOM 835 C CA . PRO A 1 117 ? -1.802 -6.668 -12.868 1.00 98.25 117 PRO A CA 1
ATOM 836 C C . PRO A 1 117 ? -0.857 -6.011 -11.858 1.00 98.25 117 PRO A C 1
ATOM 838 O O . PRO A 1 117 ? -0.059 -5.135 -12.197 1.00 98.25 117 PRO A O 1
ATOM 841 N N . SER A 1 118 ? -0.889 -6.495 -10.619 1.00 98.62 118 SER A N 1
ATOM 842 C CA . SER A 1 118 ? 0.041 -6.068 -9.573 1.00 98.62 118 SER A CA 1
ATOM 843 C C . SER A 1 118 ? 1.341 -6.859 -9.649 1.00 98.62 118 SER A C 1
ATOM 845 O O . SER A 1 118 ? 1.382 -8.024 -9.257 1.00 98.62 118 SER A O 1
ATOM 847 N N . ASN A 1 119 ? 2.411 -6.219 -10.120 1.00 98.31 119 ASN A N 1
ATOM 848 C CA . ASN A 1 119 ? 3.757 -6.791 -10.110 1.00 98.31 119 ASN A CA 1
ATOM 849 C C . ASN A 1 119 ? 4.461 -6.433 -8.795 1.00 98.31 119 ASN A C 1
ATOM 851 O O . ASN A 1 119 ? 4.809 -5.271 -8.571 1.00 98.31 119 ASN A O 1
ATOM 855 N N . ILE A 1 120 ? 4.650 -7.422 -7.923 1.00 98.56 120 ILE A N 1
ATOM 856 C CA . ILE A 1 120 ? 5.264 -7.273 -6.600 1.00 98.56 120 ILE A CA 1
ATOM 857 C C . ILE A 1 120 ? 6.647 -7.913 -6.642 1.00 98.56 120 ILE A C 1
ATOM 859 O O . ILE A 1 120 ? 6.789 -9.124 -6.505 1.00 98.56 120 ILE A O 1
ATOM 863 N N . PHE A 1 121 ? 7.669 -7.105 -6.895 1.00 98.19 121 PHE A N 1
ATOM 864 C CA . PHE A 1 121 ? 9.075 -7.515 -7.001 1.00 98.19 121 PHE A CA 1
ATOM 865 C C . PHE A 1 121 ? 9.955 -6.932 -5.885 1.00 98.19 121 PHE A C 1
ATOM 867 O O . PHE A 1 121 ? 11.160 -7.192 -5.873 1.00 98.19 121 PHE A O 1
ATOM 874 N N . GLY A 1 122 ? 9.373 -6.115 -5.008 1.00 97.94 122 GLY A N 1
ATOM 875 C CA . GLY A 1 122 ? 9.990 -5.559 -3.808 1.00 97.94 122 GLY A CA 1
ATOM 876 C C . GLY A 1 122 ? 9.226 -5.957 -2.546 1.00 97.94 122 GLY A C 1
ATOM 877 O O . GLY A 1 122 ? 8.595 -7.012 -2.501 1.00 97.94 122 GLY A O 1
ATOM 878 N N . ILE A 1 123 ? 9.279 -5.102 -1.530 1.00 98.31 123 ILE A N 1
ATOM 879 C CA . ILE A 1 123 ? 8.862 -5.436 -0.165 1.00 98.31 123 ILE A CA 1
ATOM 880 C C . ILE A 1 123 ? 7.442 -4.934 0.111 1.00 98.31 123 ILE A C 1
ATOM 882 O O . ILE A 1 123 ? 7.124 -3.764 -0.135 1.00 98.31 123 ILE A O 1
ATOM 886 N N . LEU A 1 124 ? 6.605 -5.803 0.679 1.00 98.31 124 LEU A N 1
ATOM 887 C CA . LEU A 1 124 ? 5.340 -5.424 1.305 1.00 98.31 124 LEU A CA 1
ATOM 888 C C . LEU A 1 124 ? 5.523 -5.407 2.820 1.00 98.31 124 LEU A C 1
ATOM 890 O O . LEU A 1 124 ? 5.806 -6.429 3.434 1.00 98.31 124 LEU A O 1
ATOM 894 N N . GLN A 1 125 ? 5.329 -4.247 3.440 1.00 97.06 125 GLN A N 1
ATOM 895 C CA . GLN A 1 125 ? 5.559 -4.075 4.871 1.00 97.06 125 GLN A CA 1
ATOM 896 C C . GLN A 1 125 ? 4.326 -3.511 5.568 1.00 97.06 125 GLN A C 1
ATOM 898 O O . GLN A 1 125 ? 3.615 -2.672 5.021 1.00 97.06 125 GLN A O 1
ATOM 903 N N . THR A 1 126 ? 4.099 -3.949 6.804 1.00 97.69 126 THR A N 1
ATOM 904 C CA . THR A 1 126 ? 3.167 -3.312 7.739 1.00 97.69 126 THR A CA 1
ATOM 905 C C . THR A 1 126 ? 3.947 -2.791 8.943 1.00 97.69 126 THR A C 1
ATOM 907 O O . THR A 1 126 ? 4.604 -3.574 9.629 1.00 97.69 126 THR A O 1
ATOM 910 N N . GLU A 1 127 ? 3.859 -1.498 9.230 1.00 97.88 127 GLU A N 1
ATOM 911 C CA . GLU A 1 127 ? 4.582 -0.829 10.314 1.00 97.88 127 GLU A CA 1
ATOM 912 C C . GLU A 1 127 ? 3.611 -0.139 11.285 1.00 97.88 127 GLU A C 1
ATOM 914 O O . GLU A 1 127 ? 2.594 0.432 10.891 1.00 97.88 127 GLU A O 1
ATOM 919 N N . GLY A 1 128 ? 3.909 -0.188 12.588 1.00 96.88 128 GLY A N 1
ATOM 920 C CA . GLY A 1 128 ? 3.078 0.441 13.626 1.00 96.88 128 GLY A CA 1
ATOM 921 C C . GLY A 1 128 ? 1.763 -0.295 13.922 1.00 96.88 128 GLY A C 1
ATOM 922 O O . GLY A 1 128 ? 0.931 0.182 14.697 1.00 96.88 128 GLY A O 1
ATOM 923 N N . PHE A 1 129 ? 1.564 -1.470 13.329 1.00 95.75 129 PHE A N 1
ATOM 924 C CA . PHE A 1 129 ? 0.493 -2.399 13.673 1.00 95.75 129 PHE A CA 1
ATOM 925 C C . PHE A 1 129 ? 1.037 -3.494 14.594 1.00 95.75 129 PHE A C 1
ATOM 927 O O . PHE A 1 129 ? 2.170 -3.927 14.423 1.00 95.75 129 PHE A O 1
ATOM 934 N N . ALA A 1 130 ? 0.239 -3.956 15.562 1.00 88.94 130 ALA A N 1
ATOM 935 C CA . ALA A 1 130 ? 0.686 -5.005 16.480 1.00 88.94 130 ALA A CA 1
ATOM 936 C C . ALA A 1 130 ? 0.881 -6.352 15.760 1.00 88.94 130 ALA A C 1
ATOM 938 O O . ALA A 1 130 ? 1.977 -6.888 15.781 1.00 88.94 130 ALA A O 1
ATOM 939 N N . ASN A 1 131 ? -0.177 -6.878 15.123 1.00 89.94 131 ASN A N 1
ATOM 940 C CA . ASN A 1 131 ? -0.188 -8.157 14.393 1.00 89.94 131 ASN A CA 1
ATOM 941 C C . ASN A 1 131 ? -1.254 -8.136 13.275 1.00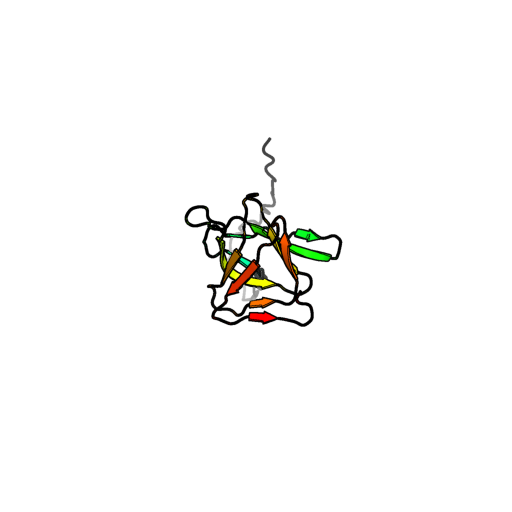 89.94 131 ASN A C 1
ATOM 943 O O . ASN A 1 131 ? -2.133 -8.997 13.227 1.00 89.94 131 ASN A O 1
ATOM 947 N N . ALA A 1 132 ? -1.272 -7.090 12.445 1.00 96.25 132 ALA A N 1
ATOM 948 C CA . ALA A 1 132 ? -2.290 -6.970 11.402 1.00 96.25 132 ALA A CA 1
ATOM 949 C C . ALA A 1 132 ? -2.005 -7.924 10.230 1.00 96.25 132 ALA A C 1
ATOM 951 O O . ALA A 1 132 ? -0.882 -7.996 9.741 1.00 96.25 132 ALA A O 1
ATOM 952 N N . ASN A 1 133 ? -3.039 -8.601 9.735 1.00 98.19 133 ASN A N 1
ATOM 953 C CA . ASN A 1 133 ? -2.985 -9.346 8.481 1.00 98.19 133 ASN A CA 1
ATOM 954 C C . ASN A 1 133 ? -3.114 -8.384 7.295 1.00 98.19 133 ASN A C 1
ATOM 956 O O . ASN A 1 133 ? -3.956 -7.483 7.325 1.00 98.19 133 ASN A O 1
ATOM 960 N N . LEU A 1 134 ? -2.356 -8.617 6.225 1.00 98.19 134 LEU A N 1
ATOM 961 C CA . LEU A 1 134 ? -2.495 -7.896 4.961 1.00 98.19 134 LEU A CA 1
ATOM 962 C C . LEU A 1 134 ? -3.187 -8.779 3.917 1.00 98.19 134 LEU A C 1
ATOM 964 O O . LEU A 1 134 ? -2.699 -9.852 3.572 1.00 98.19 134 LEU A O 1
ATOM 968 N N . PHE A 1 135 ? -4.303 -8.295 3.376 1.00 98.56 135 PHE A N 1
ATOM 969 C CA . PHE A 1 135 ? -5.013 -8.900 2.254 1.00 98.56 135 PHE A CA 1
ATOM 970 C C . PHE A 1 135 ? -4.935 -7.965 1.052 1.00 98.56 135 PHE A C 1
ATOM 972 O O . PHE A 1 135 ? -5.404 -6.829 1.124 1.00 98.56 135 PHE A O 1
ATOM 979 N N . LEU A 1 136 ? -4.386 -8.444 -0.064 1.00 98.44 136 LEU A N 1
ATOM 980 C CA . LEU A 1 136 ? -4.324 -7.705 -1.323 1.00 98.44 136 LEU A CA 1
ATOM 981 C C . LEU A 1 136 ? -5.151 -8.420 -2.391 1.00 98.44 136 LEU A C 1
ATOM 983 O O . LEU A 1 136 ? -4.977 -9.611 -2.631 1.00 98.44 136 LEU A O 1
ATOM 987 N N . MET A 1 137 ? -6.040 -7.678 -3.043 1.00 98.56 137 MET A N 1
ATOM 988 C CA . MET A 1 137 ? -6.895 -8.171 -4.116 1.00 98.56 137 MET A CA 1
ATOM 989 C C . MET A 1 137 ? -6.722 -7.320 -5.366 1.00 98.56 137 MET A C 1
ATOM 991 O O . MET A 1 137 ? -6.912 -6.104 -5.338 1.00 98.56 137 MET A O 1
ATOM 995 N N . ASN A 1 138 ? -6.439 -7.976 -6.486 1.00 98.56 138 ASN A N 1
ATOM 996 C CA . ASN A 1 138 ? -6.449 -7.357 -7.801 1.00 98.56 138 ASN A CA 1
ATOM 997 C C . ASN A 1 138 ? -7.126 -8.308 -8.803 1.00 98.56 138 ASN A C 1
ATOM 999 O O . ASN A 1 138 ? -6.571 -9.375 -9.070 1.00 98.56 138 ASN A O 1
ATOM 1003 N N . PRO A 1 139 ? -8.295 -7.954 -9.372 1.00 98.56 139 PRO A N 1
ATOM 1004 C CA . PRO A 1 139 ? -8.963 -8.775 -10.385 1.00 98.56 139 PRO A CA 1
ATOM 1005 C C . PRO A 1 139 ? -8.121 -9.042 -11.640 1.00 98.56 139 PRO A C 1
ATOM 1007 O O . PRO A 1 139 ? -8.331 -10.053 -12.301 1.00 98.56 139 PRO A O 1
ATOM 1010 N N . ALA A 1 140 ? -7.164 -8.166 -11.963 1.00 98.50 140 ALA A N 1
ATOM 1011 C CA . ALA A 1 140 ? -6.239 -8.350 -13.081 1.00 98.50 140 ALA A CA 1
ATOM 1012 C C . ALA A 1 140 ? -5.072 -9.307 -12.757 1.00 98.50 140 ALA A C 1
ATOM 1014 O O . ALA A 1 140 ? -4.276 -9.627 -13.637 1.00 98.50 140 ALA A O 1
ATOM 1015 N N . GLY A 1 141 ? -4.975 -9.778 -11.510 1.00 98.50 141 GLY A N 1
ATOM 1016 C CA . GLY A 1 141 ? -3.948 -10.704 -11.042 1.00 98.50 141 GLY A CA 1
ATOM 1017 C C . GLY A 1 141 ? -2.844 -10.041 -10.218 1.00 98.50 141 GLY A C 1
ATOM 1018 O O . GLY A 1 141 ? -2.670 -8.820 -10.209 1.00 98.50 141 GLY A O 1
ATOM 1019 N N . ILE A 1 142 ? -2.097 -10.882 -9.501 1.00 98.62 142 ILE A N 1
ATOM 1020 C CA . ILE A 1 142 ? -0.943 -10.498 -8.682 1.00 98.62 142 ILE A CA 1
ATOM 1021 C C . ILE A 1 142 ? 0.205 -11.445 -9.029 1.00 98.62 142 ILE A C 1
ATOM 1023 O O . ILE A 1 142 ? 0.026 -12.664 -9.014 1.00 98.62 142 ILE A O 1
ATOM 1027 N N . VAL A 1 143 ? 1.372 -10.888 -9.341 1.00 98.50 143 VAL A N 1
ATOM 1028 C CA . VAL A 1 143 ? 2.586 -11.635 -9.683 1.00 98.50 143 VAL A CA 1
ATOM 1029 C C . VAL A 1 143 ? 3.671 -11.291 -8.674 1.00 98.50 143 VAL A C 1
ATOM 1031 O O . VAL A 1 143 ? 4.059 -10.130 -8.552 1.00 98.50 143 VAL A O 1
ATOM 1034 N N . PHE A 1 144 ? 4.178 -12.306 -7.977 1.00 98.50 144 PHE A N 1
ATOM 1035 C CA . PHE A 1 144 ? 5.303 -12.167 -7.057 1.00 98.50 144 PHE A CA 1
ATOM 1036 C C . PHE A 1 144 ? 6.610 -12.521 -7.762 1.00 98.50 144 PHE A C 1
ATOM 1038 O O . PHE A 1 144 ? 6.733 -13.576 -8.386 1.00 98.50 144 PHE A O 1
ATOM 1045 N N . GLY A 1 145 ? 7.575 -11.611 -7.682 1.00 97.38 145 GLY A N 1
ATOM 1046 C CA . GLY A 1 145 ? 8.926 -11.809 -8.192 1.00 97.38 145 GLY A CA 1
ATOM 1047 C C . GLY A 1 145 ? 9.823 -12.536 -7.188 1.00 97.38 145 GLY A C 1
ATOM 1048 O O . GLY A 1 145 ? 9.462 -12.688 -6.024 1.00 97.38 145 GLY A O 1
ATOM 1049 N N . PRO A 1 146 ? 11.033 -12.938 -7.608 1.00 95.75 146 PRO A N 1
ATOM 1050 C CA . PRO A 1 146 ? 11.952 -13.713 -6.770 1.00 95.75 146 PRO A CA 1
ATOM 1051 C C . PRO A 1 146 ? 12.483 -12.952 -5.545 1.00 95.75 146 PRO A C 1
ATOM 1053 O O . PRO A 1 146 ? 12.928 -13.582 -4.595 1.00 95.75 146 PRO A O 1
ATOM 1056 N N . ASN A 1 147 ? 12.434 -11.617 -5.569 1.00 91.75 147 ASN A N 1
ATOM 1057 C CA . ASN A 1 147 ? 12.888 -10.753 -4.474 1.00 91.75 147 ASN A CA 1
ATOM 1058 C C . ASN A 1 147 ? 11.724 -10.199 -3.637 1.00 91.75 147 ASN A C 1
ATOM 1060 O O . ASN A 1 147 ? 11.930 -9.282 -2.846 1.00 91.75 147 ASN A O 1
ATOM 1064 N N . ALA A 1 148 ? 10.502 -10.689 -3.858 1.00 96.56 148 ALA A N 1
ATOM 1065 C CA . ALA A 1 148 ? 9.351 -10.251 -3.088 1.00 96.56 148 ALA A CA 1
ATOM 1066 C C . ALA A 1 148 ? 9.388 -10.848 -1.676 1.00 96.56 148 ALA A C 1
ATOM 1068 O O . ALA A 1 148 ? 9.656 -12.042 -1.518 1.00 96.56 148 ALA A O 1
ATOM 1069 N N . SER A 1 149 ? 9.092 -10.025 -0.672 1.00 93.81 149 SER A N 1
ATOM 1070 C CA . SER A 1 149 ? 9.041 -10.418 0.743 1.00 93.81 149 SER A CA 1
ATOM 1071 C C . SER A 1 149 ? 7.976 -9.651 1.503 1.00 93.81 149 SER A C 1
ATOM 1073 O O . SER A 1 149 ? 7.810 -8.448 1.178 1.00 93.81 149 SER A O 1
#

Solvent-accessible surface area (backbone atoms only — not comparable to full-atom values): 9076 Å² total; per-residue (Å²): 141,84,86,82,82,84,84,85,84,85,81,87,80,82,90,74,83,87,77,90,86,80,84,92,73,90,73,77,78,76,76,75,77,78,78,77,81,75,77,75,79,68,51,60,37,60,63,38,52,62,31,40,68,50,75,80,40,80,44,96,90,71,32,37,33,30,45,34,34,82,34,36,42,76,92,74,49,39,50,38,32,36,28,21,29,38,59,40,26,53,67,58,21,33,45,30,41,39,49,80,80,74,64,78,43,50,35,39,42,34,39,46,70,60,71,66,58,25,45,33,27,13,34,66,44,78,42,79,52,92,74,50,45,80,44,83,46,42,92,54,35,76,47,78,41,99,64,41,83

Secondary structure (DSSP, 8-state):
-------------------------------------PPPPPSEEEEETTEEEPPPEE-TTS-EEEEEEE-B-GGG-SEEEEEEEEE-B-TTEEEEEE-SS----SEEEEEE-SSS-EEE-SEEEEES-SS-EEEEE-TT-EEE-TT--